Protein AF-A0AB34KDS8-F1 (afdb_monomer)

Mean predicted aligned error: 6.83 Å

pLDDT: mean 85.15, std 15.17, range [40.19, 96.06]

Nearest PDB structures (foldseek):
  8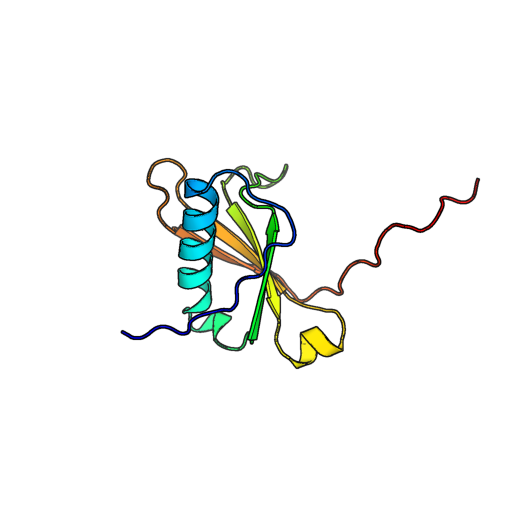ow0-assembly1_P  TM=4.263E-01  e=3.346E-01  Saccharomyces cerevisiae
  8ow1-assembly1_P  TM=4.390E-01  e=9.265E-01  Saccharomyces cerevisiae
  8ow1-assembly1_PP  TM=4.236E-01  e=1.121E+00  Saccharomyces cerevisiae
  5i7n-assembly1_A-2  TM=2.551E-01  e=3.527E+00  Mycobacteroides abscessus

Foldseek 3Di:
DDADQAPEAEPDDDPDPVLVVLVNVLVSVVCRDPVNVQFRHKYFDDRWDADPVGNFTWTWMWTHHPVCVVQQKTWIKTFGADPPVSHTDDMDIGDMDHDDDDPPPPPDD

Radius of gyration: 14.85 Å; Cα contacts (8 Å, |Δi|>4): 175; chains: 1; bounding box: 40×41×33 Å

Sequence (109 aa):
MTGRIPTIKFLQRIRDARRRQLIQNLTREVWNTPDCAHFTDVLVKNPLHTSHSDLRPHITVRMRTDDQISRGSGQTVHIYYDAQSEAYEAFTLYSERNDKPSSDEPKAE

Organism: NCBI:txid1052096

Solvent-accessible surface area (backbone atoms only — not comparable to full-atom values): 6554 Å² total; per-residue (Å²): 133,90,68,73,83,78,69,77,42,66,78,58,90,70,84,52,63,67,62,48,50,50,52,52,50,54,51,47,57,52,49,57,34,79,91,38,58,76,47,73,43,38,37,40,67,42,86,70,47,58,49,100,90,40,78,59,53,23,33,37,32,36,40,19,33,71,68,30,54,77,71,48,32,30,25,44,31,41,39,34,37,43,86,88,78,69,41,77,73,51,71,48,82,47,74,74,43,69,61,76,75,78,88,78,68,77,79,80,129

Structure (mmCIF, N/CA/C/O backbone):
data_AF-A0AB34KDS8-F1
#
_entry.id   AF-A0AB34KDS8-F1
#
loop_
_atom_site.group_PDB
_atom_site.id
_atom_site.type_symbol
_atom_site.label_atom_id
_atom_site.label_alt_id
_atom_site.label_comp_id
_atom_site.label_asym_id
_atom_site.label_entity_id
_atom_site.label_seq_id
_atom_site.pdbx_PDB_ins_code
_atom_site.Cartn_x
_atom_site.Cartn_y
_atom_site.Cartn_z
_atom_site.occupancy
_atom_site.B_iso_or_equiv
_atom_site.auth_seq_id
_atom_site.auth_comp_id
_atom_site.auth_asym_id
_atom_site.auth_atom_id
_atom_site.pdbx_PDB_model_num
ATOM 1 N N . MET A 1 1 ? -10.500 -17.155 6.658 1.00 44.00 1 MET A N 1
ATOM 2 C CA . MET A 1 1 ? -10.114 -16.679 5.314 1.00 44.00 1 MET A CA 1
ATOM 3 C C . MET A 1 1 ? -8.600 -16.593 5.277 1.00 44.00 1 MET A C 1
ATOM 5 O O . MET A 1 1 ? -8.028 -15.841 6.054 1.00 44.00 1 MET A O 1
ATOM 9 N N . THR A 1 2 ? -7.947 -17.432 4.480 1.00 52.28 2 THR A N 1
ATOM 10 C CA . THR A 1 2 ? -6.482 -17.510 4.392 1.00 52.28 2 THR A CA 1
ATOM 11 C C . THR A 1 2 ? -6.015 -16.467 3.378 1.00 52.28 2 THR A C 1
ATOM 13 O O . THR A 1 2 ? -6.018 -16.723 2.178 1.00 52.28 2 THR A O 1
ATOM 16 N N . GLY A 1 3 ? -5.722 -15.250 3.843 1.00 66.94 3 GLY A N 1
ATOM 17 C CA . GLY A 1 3 ? -5.197 -14.182 2.987 1.00 66.94 3 GLY A CA 1
ATOM 18 C C . GLY A 1 3 ? -3.801 -14.516 2.450 1.00 66.94 3 GLY A C 1
ATOM 19 O O . GLY A 1 3 ? -3.048 -15.274 3.065 1.00 66.94 3 GLY A O 1
ATOM 20 N N . ARG A 1 4 ? -3.436 -13.931 1.307 1.00 85.81 4 ARG A N 1
ATOM 21 C CA . ARG A 1 4 ? -2.071 -13.970 0.773 1.00 85.81 4 ARG A CA 1
ATOM 22 C C . ARG A 1 4 ? -1.121 -13.316 1.777 1.00 85.81 4 ARG A C 1
ATOM 24 O O . ARG A 1 4 ? -1.402 -12.235 2.297 1.00 85.81 4 ARG A O 1
ATOM 31 N N . ILE A 1 5 ? 0.032 -13.942 2.012 1.00 81.75 5 ILE A N 1
ATOM 32 C CA . ILE A 1 5 ? 1.081 -13.391 2.878 1.00 81.75 5 ILE A CA 1
ATOM 33 C C . ILE A 1 5 ? 2.118 -12.683 1.992 1.00 81.75 5 ILE A C 1
ATOM 35 O O . ILE A 1 5 ? 2.857 -13.362 1.279 1.00 81.75 5 ILE A O 1
ATOM 39 N N . PRO A 1 6 ? 2.197 -11.339 2.005 1.00 87.19 6 PRO A N 1
ATOM 40 C CA . PRO A 1 6 ? 3.238 -10.621 1.283 1.00 87.19 6 PRO A CA 1
ATOM 41 C C . PRO A 1 6 ? 4.594 -10.767 1.967 1.00 87.19 6 PRO A C 1
ATOM 43 O O . PRO A 1 6 ? 4.699 -10.726 3.197 1.00 87.19 6 PRO A O 1
ATOM 46 N N . THR A 1 7 ? 5.657 -10.791 1.164 1.00 86.88 7 THR A N 1
ATOM 47 C CA . THR A 1 7 ? 7.002 -10.487 1.664 1.00 86.88 7 THR A CA 1
ATOM 48 C C . THR A 1 7 ? 7.159 -8.970 1.734 1.00 86.88 7 THR A C 1
ATOM 50 O O . THR A 1 7 ? 7.389 -8.313 0.723 1.00 86.88 7 THR A O 1
ATOM 53 N N . ILE A 1 8 ? 7.014 -8.404 2.936 1.00 91.19 8 ILE A N 1
ATOM 54 C CA . ILE A 1 8 ? 7.118 -6.957 3.170 1.00 91.19 8 ILE A CA 1
ATOM 55 C C . ILE A 1 8 ? 8.576 -6.574 3.420 1.00 91.19 8 ILE A C 1
ATOM 57 O O . ILE A 1 8 ? 9.144 -6.913 4.463 1.00 91.19 8 ILE A O 1
ATOM 61 N N . LYS A 1 9 ? 9.169 -5.818 2.493 1.00 92.50 9 LYS A N 1
ATOM 62 C CA . LYS A 1 9 ? 10.532 -5.288 2.635 1.00 92.50 9 LYS A CA 1
ATOM 63 C C . LYS A 1 9 ? 10.486 -3.846 3.127 1.00 92.50 9 LYS A C 1
ATOM 65 O O . LYS A 1 9 ? 9.817 -3.000 2.545 1.00 92.50 9 LYS A O 1
ATOM 70 N N . PHE A 1 10 ? 11.221 -3.547 4.190 1.00 89.69 10 PHE A N 1
ATOM 71 C CA . PHE A 1 10 ? 11.355 -2.187 4.710 1.00 89.69 10 PHE A CA 1
ATOM 72 C C . PHE A 1 10 ? 12.622 -1.554 4.144 1.00 89.69 10 PHE A C 1
ATOM 74 O O . PHE A 1 10 ? 13.708 -2.083 4.364 1.00 89.69 10 PHE A O 1
ATOM 81 N N . LEU A 1 11 ? 12.493 -0.424 3.444 1.00 87.81 11 LEU A N 1
ATOM 82 C CA . LEU A 1 11 ? 13.654 0.286 2.888 1.00 87.81 11 LEU A CA 1
ATOM 83 C C . LEU A 1 11 ? 14.406 1.117 3.935 1.00 87.81 11 LEU A C 1
ATOM 85 O O . LEU A 1 11 ? 15.520 1.564 3.691 1.00 87.81 11 LEU A O 1
ATOM 89 N N . GLN A 1 12 ? 13.808 1.310 5.110 1.00 84.19 12 GLN A N 1
ATOM 90 C CA . GLN A 1 12 ? 14.413 2.007 6.237 1.00 84.19 12 GLN A CA 1
ATOM 91 C C . GLN A 1 12 ? 14.195 1.239 7.539 1.00 84.19 12 GLN A C 1
ATOM 93 O O . GLN A 1 12 ? 13.212 0.511 7.707 1.00 84.19 12 GLN A O 1
ATOM 98 N N . ARG A 1 13 ? 15.119 1.406 8.490 1.00 85.06 13 ARG A N 1
ATOM 99 C CA . ARG A 1 13 ? 15.034 0.742 9.792 1.00 85.06 13 ARG A CA 1
ATOM 100 C C . ARG A 1 13 ? 13.968 1.405 10.663 1.00 85.06 13 ARG A C 1
ATOM 102 O O . ARG A 1 13 ? 14.117 2.553 11.065 1.00 85.06 13 ARG A O 1
ATOM 109 N N . ILE A 1 14 ? 12.966 0.629 11.065 1.00 86.81 14 ILE A N 1
ATOM 110 C CA . ILE A 1 14 ? 11.965 1.037 12.058 1.00 86.81 14 ILE A CA 1
ATOM 111 C C . ILE A 1 14 ? 12.359 0.443 13.408 1.00 86.81 14 ILE A C 1
ATOM 113 O O . ILE A 1 14 ? 12.367 -0.777 13.571 1.00 86.81 14 ILE A O 1
ATOM 117 N N . ARG A 1 15 ? 12.745 1.302 14.360 1.00 87.38 15 ARG A N 1
ATOM 118 C CA . ARG A 1 15 ? 13.184 0.877 15.703 1.00 87.38 15 ARG A CA 1
ATOM 119 C C . ARG A 1 15 ? 12.015 0.493 16.609 1.00 87.38 15 ARG A C 1
ATOM 121 O O . ARG A 1 15 ? 12.147 -0.423 17.409 1.00 87.38 15 ARG A O 1
ATOM 128 N N . ASP A 1 16 ? 10.896 1.191 16.468 1.00 89.94 16 ASP A N 1
ATOM 129 C CA . ASP A 1 16 ? 9.686 0.947 17.245 1.00 89.94 16 ASP A CA 1
ATOM 130 C C . ASP A 1 16 ? 8.973 -0.314 16.730 1.00 89.94 16 ASP A C 1
ATOM 132 O O . ASP A 1 16 ? 8.508 -0.371 15.586 1.00 89.94 16 ASP A O 1
ATOM 136 N N . ALA A 1 17 ? 8.915 -1.339 17.583 1.00 90.56 17 ALA A N 1
ATOM 137 C CA . ALA A 1 17 ? 8.313 -2.624 17.255 1.00 90.56 17 ALA A CA 1
ATOM 138 C C . ALA A 1 17 ? 6.797 -2.524 17.031 1.00 90.56 17 ALA A C 1
ATOM 140 O O . ALA A 1 17 ? 6.290 -3.150 16.098 1.00 90.56 17 ALA A O 1
ATOM 141 N N . ARG A 1 18 ? 6.088 -1.701 17.819 1.00 90.69 18 ARG A N 1
ATOM 142 C CA . ARG A 1 18 ? 4.641 -1.488 17.675 1.00 90.69 18 ARG A CA 1
ATOM 143 C C . ARG A 1 18 ? 4.345 -0.841 16.329 1.00 90.69 18 ARG A C 1
ATOM 145 O O . ARG A 1 18 ? 3.523 -1.350 15.574 1.00 90.69 18 ARG A O 1
ATOM 152 N N . ARG A 1 19 ? 5.083 0.215 15.972 1.00 88.44 19 ARG A N 1
ATOM 153 C CA . ARG A 1 19 ? 4.935 0.872 14.660 1.00 88.44 19 ARG A CA 1
ATOM 154 C C . ARG A 1 19 ? 5.237 -0.080 13.513 1.00 88.44 19 ARG A C 1
ATOM 156 O O . ARG A 1 19 ? 4.512 -0.107 12.523 1.00 88.44 19 ARG A O 1
ATOM 163 N N . ARG A 1 20 ? 6.294 -0.887 13.638 1.00 91.56 20 ARG A N 1
ATOM 164 C CA . ARG A 1 20 ? 6.630 -1.894 12.625 1.00 91.56 20 ARG A CA 1
ATOM 165 C C . ARG A 1 20 ? 5.492 -2.899 12.441 1.00 91.56 20 ARG A C 1
ATOM 167 O O . ARG A 1 20 ? 5.155 -3.208 11.301 1.00 91.56 20 ARG A O 1
ATOM 174 N N . GLN A 1 21 ? 4.904 -3.385 13.531 1.00 92.75 21 GLN A N 1
ATOM 175 C CA . GLN A 1 21 ? 3.782 -4.320 13.488 1.00 92.75 21 GLN A CA 1
ATOM 176 C C . GLN A 1 21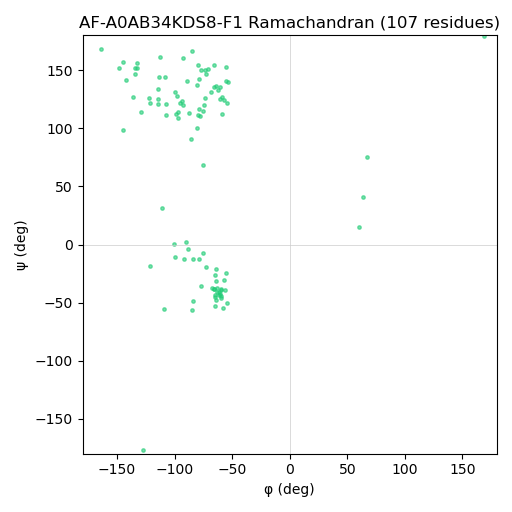 ? 2.532 -3.682 12.874 1.00 92.75 21 GLN A C 1
ATOM 178 O O . GLN A 1 21 ? 1.919 -4.290 11.999 1.00 92.75 21 GLN A O 1
ATOM 183 N N . LEU A 1 22 ? 2.212 -2.441 13.251 1.00 92.06 22 LEU A N 1
ATOM 184 C CA . LEU A 1 22 ? 1.116 -1.675 12.660 1.00 92.06 22 LEU A CA 1
ATOM 185 C C . LEU A 1 22 ? 1.255 -1.586 11.136 1.00 92.06 22 LEU A C 1
ATOM 187 O O . LEU A 1 22 ? 0.338 -1.944 10.402 1.00 92.06 22 LEU A O 1
ATOM 191 N N . ILE A 1 23 ? 2.432 -1.190 10.647 1.00 93.19 23 ILE A N 1
ATOM 192 C CA . ILE A 1 23 ? 2.685 -1.066 9.207 1.00 93.19 23 ILE A CA 1
ATOM 193 C C . ILE A 1 23 ? 2.535 -2.405 8.494 1.00 93.19 23 ILE A C 1
ATOM 195 O O . ILE A 1 23 ? 1.965 -2.460 7.406 1.00 93.19 23 ILE A O 1
ATOM 199 N N . GLN A 1 24 ? 3.026 -3.490 9.096 1.00 93.81 24 GLN A N 1
ATOM 200 C CA . GLN A 1 24 ? 2.843 -4.823 8.532 1.00 93.81 24 GLN A CA 1
ATOM 201 C C . GLN A 1 24 ? 1.365 -5.197 8.435 1.00 93.81 24 GLN A C 1
ATOM 203 O O . GLN A 1 24 ? 0.956 -5.729 7.409 1.00 93.81 24 GLN A O 1
ATOM 208 N N . ASN A 1 25 ? 0.573 -4.915 9.469 1.00 94.00 25 ASN A N 1
ATOM 209 C CA . ASN A 1 25 ? -0.854 -5.224 9.484 1.00 94.00 25 ASN A CA 1
ATOM 210 C C . ASN A 1 25 ? -1.599 -4.421 8.413 1.00 94.00 25 ASN A C 1
ATOM 212 O O . ASN A 1 25 ? -2.213 -5.019 7.538 1.00 94.00 25 ASN A O 1
ATOM 216 N N . LEU A 1 26 ? -1.437 -3.096 8.396 1.00 94.75 26 LEU A N 1
ATOM 217 C CA . LEU A 1 26 ? -2.075 -2.220 7.407 1.00 94.75 26 LEU A CA 1
ATOM 218 C C . LEU A 1 26 ? -1.673 -2.574 5.967 1.00 94.75 26 LEU A C 1
ATOM 220 O O . LEU A 1 26 ? -2.508 -2.598 5.068 1.00 94.75 26 LEU A O 1
ATOM 224 N N . THR A 1 27 ? -0.403 -2.922 5.743 1.00 94.94 27 THR A N 1
ATOM 225 C CA . THR A 1 27 ? 0.064 -3.374 4.423 1.00 94.94 27 THR A CA 1
ATOM 226 C C . THR A 1 27 ? -0.575 -4.705 4.026 1.00 94.94 27 THR A C 1
ATOM 228 O O . THR A 1 27 ? -0.904 -4.886 2.857 1.00 94.94 27 THR A O 1
ATOM 231 N N . ARG A 1 28 ? -0.768 -5.638 4.970 1.00 94.56 28 ARG A N 1
ATOM 232 C CA . ARG A 1 28 ? -1.445 -6.918 4.704 1.00 94.56 28 ARG A CA 1
ATOM 233 C C . ARG A 1 28 ? -2.926 -6.733 4.386 1.00 94.56 28 ARG A C 1
ATOM 235 O O . ARG A 1 28 ? -3.410 -7.452 3.520 1.00 94.56 28 ARG A O 1
ATOM 242 N N . GLU A 1 29 ? -3.617 -5.803 5.042 1.00 93.75 29 GLU A N 1
ATOM 243 C CA . GLU A 1 29 ? -5.018 -5.491 4.722 1.00 93.75 29 GLU A CA 1
ATOM 244 C C . GLU A 1 29 ? -5.143 -5.067 3.256 1.00 93.75 29 GLU A C 1
ATOM 246 O O . GL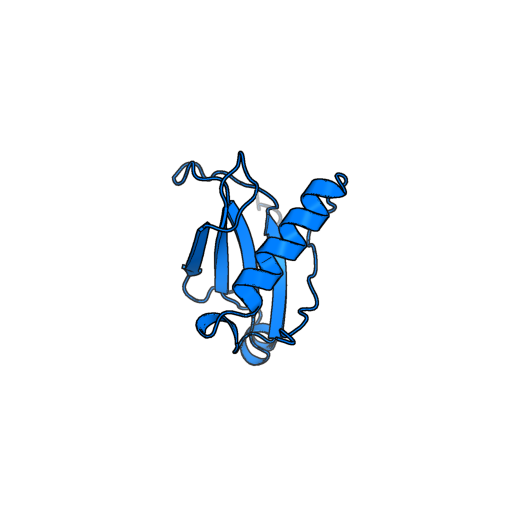U A 1 29 ? -5.835 -5.714 2.472 1.00 93.75 29 GLU A O 1
ATOM 251 N N . VAL A 1 30 ? -4.360 -4.064 2.843 1.00 95.38 30 VAL A N 1
ATOM 252 C CA . VAL A 1 30 ? -4.377 -3.566 1.459 1.00 95.38 30 VAL A CA 1
ATOM 253 C C . VAL A 1 30 ? -3.926 -4.634 0.463 1.00 95.38 30 VAL A C 1
ATOM 255 O O . VAL A 1 30 ? -4.552 -4.806 -0.578 1.00 95.38 30 VAL A O 1
ATOM 258 N N . TRP A 1 31 ? -2.892 -5.410 0.793 1.00 95.50 31 TRP A N 1
ATOM 259 C CA . TRP A 1 31 ? -2.396 -6.503 -0.051 1.00 95.50 31 TRP A CA 1
ATOM 260 C C . TRP A 1 31 ? -3.456 -7.557 -0.394 1.00 95.50 31 TRP A C 1
ATOM 262 O O . TRP A 1 31 ? -3.382 -8.189 -1.447 1.00 95.50 31 TRP A O 1
ATOM 272 N N . ASN A 1 32 ? -4.418 -7.772 0.504 1.00 94.19 32 ASN A N 1
ATOM 273 C CA . ASN A 1 32 ? -5.476 -8.762 0.330 1.00 94.19 32 ASN A CA 1
ATOM 274 C C . ASN A 1 32 ? -6.724 -8.207 -0.368 1.00 94.19 32 ASN A C 1
ATOM 276 O O . ASN A 1 32 ? -7.685 -8.951 -0.567 1.00 94.19 32 ASN A O 1
ATOM 280 N N . THR A 1 33 ? -6.716 -6.936 -0.774 1.00 94.25 33 THR A N 1
ATOM 281 C C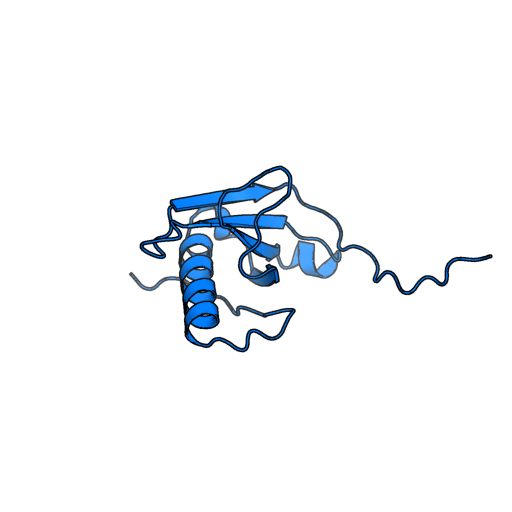A . THR A 1 33 ? -7.798 -6.362 -1.579 1.00 94.25 33 THR A CA 1
ATOM 282 C C . THR A 1 33 ? -7.738 -6.863 -3.029 1.00 94.25 33 THR A C 1
ATOM 284 O O . THR A 1 33 ? -6.646 -7.141 -3.539 1.00 94.25 33 THR A O 1
ATOM 287 N N . PRO A 1 34 ? -8.884 -6.964 -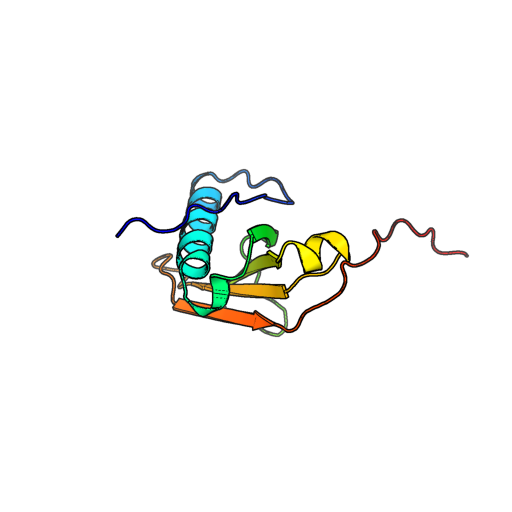3.732 1.00 94.75 34 PRO A N 1
ATOM 288 C CA . PRO A 1 34 ? -8.913 -7.380 -5.136 1.00 94.75 34 PRO A CA 1
ATOM 289 C C . PRO A 1 34 ? -8.042 -6.501 -6.042 1.00 94.75 34 PRO A C 1
ATOM 291 O O . PRO A 1 34 ? -7.324 -7.019 -6.898 1.00 94.75 34 PRO A O 1
ATOM 294 N N . ASP A 1 35 ? -8.035 -5.190 -5.795 1.00 94.12 35 ASP A N 1
ATOM 295 C CA . ASP A 1 35 ? -7.263 -4.220 -6.576 1.00 94.12 35 ASP A CA 1
ATOM 296 C C . ASP A 1 35 ? -5.753 -4.428 -6.447 1.00 94.12 35 ASP A C 1
ATOM 298 O O . ASP A 1 35 ? -5.011 -4.087 -7.359 1.00 94.12 35 ASP A O 1
ATOM 302 N N . CYS A 1 36 ? -5.274 -5.012 -5.345 1.00 94.31 36 CYS A N 1
ATOM 303 C CA . CYS A 1 36 ? -3.854 -5.289 -5.132 1.00 94.31 36 CYS A CA 1
ATOM 304 C C . CYS A 1 36 ? -3.459 -6.748 -5.405 1.00 94.31 36 CYS A C 1
ATOM 306 O O . CYS A 1 36 ? -2.283 -7.100 -5.286 1.00 94.31 36 CYS A O 1
ATOM 308 N N . ALA A 1 37 ? -4.401 -7.605 -5.813 1.00 94.19 37 ALA A N 1
ATOM 309 C CA . ALA A 1 37 ? -4.156 -9.036 -5.994 1.00 94.19 37 ALA A CA 1
ATOM 310 C C . ALA A 1 37 ? -3.135 -9.355 -7.104 1.00 94.19 37 ALA A C 1
ATOM 312 O O . ALA A 1 37 ? -2.539 -10.430 -7.109 1.00 94.19 37 ALA A O 1
ATOM 313 N N . HIS A 1 38 ? -2.902 -8.438 -8.040 1.00 93.88 38 HIS A N 1
ATOM 314 C CA . HIS A 1 38 ? -1.958 -8.635 -9.141 1.00 93.88 38 HIS A CA 1
ATOM 315 C C . HIS A 1 38 ? -0.501 -8.302 -8.774 1.00 93.88 38 HIS A C 1
ATOM 317 O O . HIS A 1 38 ? 0.409 -8.660 -9.519 1.00 93.88 38 HIS A O 1
ATOM 323 N N . PHE A 1 39 ? -0.253 -7.647 -7.637 1.00 95.69 39 PHE A N 1
ATOM 324 C CA . PHE A 1 39 ? 1.106 -7.345 -7.192 1.00 95.69 39 PHE A CA 1
ATOM 325 C C . PHE A 1 39 ? 1.793 -8.576 -6.590 1.00 95.69 39 PHE A C 1
ATOM 327 O O . PHE A 1 39 ? 1.147 -9.447 -6.005 1.00 95.69 39 PHE A O 1
ATOM 334 N N . THR A 1 40 ? 3.116 -8.637 -6.714 1.00 94.88 40 THR A N 1
ATOM 335 C CA . THR A 1 40 ? 3.969 -9.746 -6.251 1.00 94.88 40 THR A CA 1
ATOM 336 C C . THR A 1 40 ? 5.035 -9.295 -5.251 1.00 94.88 40 THR A C 1
ATOM 338 O O . THR A 1 40 ? 5.491 -10.097 -4.438 1.00 94.88 40 THR A O 1
ATOM 341 N N . ASP A 1 41 ? 5.342 -7.997 -5.199 1.00 94.94 41 ASP A N 1
ATOM 342 C CA . ASP A 1 41 ? 6.296 -7.417 -4.253 1.00 94.94 41 ASP A CA 1
ATOM 343 C C . ASP A 1 41 ? 5.751 -6.137 -3.604 1.00 94.94 41 ASP A C 1
ATOM 345 O O . ASP A 1 41 ? 5.009 -5.365 -4.220 1.00 94.94 41 ASP A O 1
ATOM 349 N N . VAL A 1 42 ? 6.135 -5.915 -2.342 1.00 95.44 42 VAL A N 1
ATOM 350 C CA . VAL A 1 42 ? 5.813 -4.693 -1.605 1.00 95.44 42 VAL A CA 1
ATOM 351 C C . VAL A 1 42 ? 7.016 -4.165 -0.823 1.00 95.44 42 VAL A C 1
ATOM 353 O O . VAL A 1 42 ? 7.626 -4.860 -0.003 1.00 95.44 42 VAL A O 1
ATOM 356 N N . LEU A 1 43 ? 7.327 -2.890 -1.052 1.00 94.38 43 LEU A N 1
ATOM 357 C CA . LEU A 1 43 ? 8.367 -2.145 -0.353 1.00 94.38 43 LEU A CA 1
ATOM 358 C C . LEU A 1 43 ? 7.748 -1.022 0.479 1.00 94.38 43 LEU A C 1
ATOM 360 O O . LEU A 1 43 ? 7.076 -0.141 -0.052 1.00 94.38 43 LEU A O 1
ATOM 364 N N . VAL A 1 44 ? 8.033 -0.979 1.774 1.00 92.50 44 VAL A N 1
ATOM 365 C CA . VAL A 1 44 ? 7.671 0.158 2.628 1.00 92.50 44 VAL A CA 1
ATOM 366 C C . VAL A 1 44 ? 8.699 1.264 2.410 1.00 92.50 44 VAL A C 1
ATOM 368 O O . VAL A 1 44 ? 9.864 1.104 2.790 1.00 92.50 44 VAL A O 1
ATOM 371 N N . LYS A 1 45 ? 8.274 2.376 1.792 1.00 85.81 45 LYS A N 1
ATOM 372 C CA . LYS A 1 45 ? 9.151 3.523 1.510 1.00 85.81 45 LYS A CA 1
ATOM 373 C C . LYS A 1 45 ? 9.230 4.455 2.707 1.00 85.81 45 LYS A C 1
ATOM 375 O O . LYS A 1 45 ? 10.327 4.684 3.199 1.00 85.81 45 LYS A O 1
ATOM 380 N N . ASN A 1 46 ? 8.081 4.941 3.180 1.00 81.00 46 ASN A N 1
ATOM 381 C CA . ASN A 1 46 ? 7.989 5.859 4.312 1.00 81.00 46 ASN A CA 1
ATOM 382 C C . ASN A 1 46 ? 6.972 5.351 5.343 1.00 81.00 46 ASN A C 1
ATOM 384 O O . ASN A 1 46 ? 5.775 5.291 5.046 1.00 81.00 46 ASN A O 1
ATOM 388 N N . PRO A 1 47 ? 7.435 4.978 6.547 1.00 71.06 47 PRO A N 1
ATOM 389 C CA . PRO A 1 47 ? 6.570 4.635 7.651 1.00 71.06 47 PRO A CA 1
ATOM 390 C C . PRO A 1 47 ? 6.025 5.923 8.270 1.00 71.06 47 PRO A C 1
ATOM 392 O O . PRO A 1 47 ? 6.775 6.643 8.920 1.00 71.06 47 PRO A O 1
ATOM 395 N N . LEU A 1 48 ? 4.720 6.166 8.107 1.00 68.12 48 LEU A N 1
ATOM 396 C CA . LEU A 1 48 ? 3.966 7.192 8.840 1.00 68.12 48 LEU A CA 1
ATOM 397 C C . LEU A 1 48 ? 4.416 8.617 8.473 1.00 68.12 48 LEU A C 1
ATOM 399 O O . LEU A 1 48 ? 5.132 9.279 9.221 1.00 68.12 48 LEU A O 1
ATOM 403 N N . HIS A 1 49 ? 4.003 9.078 7.294 1.00 67.25 49 HIS A N 1
ATOM 404 C CA . HIS A 1 49 ? 4.273 10.429 6.810 1.00 67.25 49 HIS A CA 1
ATOM 405 C C . HIS A 1 49 ? 2.961 11.214 6.700 1.00 67.25 49 HIS A C 1
ATOM 407 O O . HIS A 1 49 ? 1.927 10.662 6.335 1.00 67.25 49 HIS A O 1
ATOM 413 N N . THR A 1 50 ? 3.010 12.508 6.996 1.00 60.28 50 THR A N 1
ATOM 414 C CA . THR A 1 50 ? 2.002 13.488 6.577 1.00 60.28 50 THR A CA 1
ATOM 415 C C . THR A 1 50 ? 2.656 14.318 5.487 1.00 60.28 50 THR A C 1
ATOM 417 O O . THR A 1 50 ? 3.719 14.897 5.711 1.00 60.28 50 THR A O 1
ATOM 420 N N . SER A 1 51 ? 2.092 14.341 4.283 1.00 61.59 51 SER A N 1
ATOM 421 C CA . SER A 1 51 ? 2.655 15.180 3.225 1.00 61.59 51 SER A CA 1
ATOM 422 C C . SER A 1 51 ? 2.213 16.626 3.423 1.00 61.59 51 SER A C 1
ATOM 424 O O . SER A 1 51 ? 1.158 16.878 3.995 1.00 61.59 51 SER A O 1
ATOM 426 N N . HIS A 1 52 ? 2.985 17.588 2.916 1.00 64.06 52 HIS A N 1
ATOM 427 C CA . HIS A 1 52 ? 2.613 19.009 2.977 1.00 64.06 52 HIS A CA 1
ATOM 428 C C . HIS A 1 52 ? 1.231 19.294 2.356 1.00 64.06 52 HIS A C 1
ATOM 430 O O . HIS A 1 52 ? 0.581 20.266 2.720 1.00 64.06 52 HIS A O 1
ATOM 436 N N . SER A 1 53 ? 0.783 18.439 1.433 1.00 68.38 53 SER A N 1
ATOM 437 C CA . SER A 1 53 ? -0.512 18.513 0.751 1.00 68.38 53 SER A CA 1
ATOM 438 C C . SER A 1 53 ? -1.586 17.583 1.327 1.00 68.38 53 SER A C 1
ATOM 440 O O . SER A 1 53 ? -2.741 17.681 0.931 1.00 68.38 53 SER A O 1
ATOM 442 N N . ASP A 1 54 ? -1.217 16.654 2.209 1.00 69.06 54 ASP A N 1
ATOM 443 C CA . ASP A 1 54 ? -2.116 15.655 2.790 1.00 69.06 54 ASP A CA 1
ATOM 444 C C . ASP A 1 54 ? -1.705 15.400 4.239 1.00 69.06 54 ASP A C 1
ATOM 446 O O . ASP A 1 54 ? -0.755 14.659 4.523 1.00 69.06 54 ASP A O 1
ATOM 450 N N . LEU A 1 55 ? -2.424 16.069 5.140 1.00 80.81 55 LEU A N 1
ATOM 451 C CA . LEU A 1 55 ? -2.213 16.004 6.581 1.00 80.81 55 LEU A CA 1
ATOM 452 C C . LEU A 1 55 ? -2.738 14.701 7.190 1.00 80.81 55 LEU A C 1
ATOM 454 O O . LEU A 1 55 ? -2.508 14.458 8.375 1.00 80.81 55 LEU A O 1
ATOM 458 N N . ARG A 1 56 ? -3.434 13.859 6.414 1.00 84.81 56 ARG A N 1
ATOM 459 C CA . ARG A 1 56 ? -3.902 12.573 6.917 1.00 84.81 56 ARG A CA 1
ATOM 460 C C . ARG A 1 56 ? -2.704 11.654 7.163 1.00 84.81 56 ARG A C 1
ATOM 462 O O . ARG A 1 56 ? -1.867 11.493 6.267 1.00 84.81 56 ARG A O 1
ATOM 469 N N . PRO A 1 57 ? -2.621 11.017 8.341 1.00 87.69 57 PRO A N 1
ATOM 470 C CA . PRO A 1 57 ? -1.623 9.995 8.608 1.00 87.69 57 PRO A CA 1
ATOM 471 C C . PRO A 1 57 ? -1.726 8.866 7.582 1.00 87.69 57 PRO A C 1
ATOM 473 O O . PRO A 1 57 ? -2.787 8.269 7.395 1.00 87.69 57 PRO A O 1
ATOM 476 N N . HIS A 1 58 ? -0.622 8.579 6.897 1.00 90.81 58 HIS A N 1
ATOM 477 C CA . HIS A 1 58 ? -0.575 7.477 5.948 1.00 90.81 58 HIS A CA 1
ATOM 478 C C . HIS A 1 58 ? 0.784 6.787 5.921 1.00 90.81 58 HIS A C 1
ATOM 480 O O . HIS A 1 58 ? 1.831 7.344 6.265 1.00 90.81 58 HIS A O 1
ATOM 486 N N . ILE A 1 59 ? 0.762 5.537 5.475 1.00 92.38 59 ILE A N 1
ATOM 487 C CA . ILE A 1 59 ? 1.955 4.773 5.135 1.00 92.38 59 ILE A CA 1
ATOM 488 C C . ILE A 1 59 ? 2.121 4.828 3.626 1.00 92.38 59 ILE A C 1
ATOM 490 O O . ILE A 1 59 ? 1.186 4.543 2.880 1.00 92.38 59 ILE A O 1
ATOM 494 N N . THR A 1 60 ? 3.329 5.141 3.169 1.00 92.50 60 THR A N 1
ATOM 495 C CA . THR A 1 60 ? 3.665 5.046 1.750 1.00 92.50 60 THR A CA 1
ATOM 496 C C . THR A 1 60 ? 4.357 3.718 1.483 1.00 92.50 60 THR A C 1
ATOM 498 O O . THR A 1 60 ? 5.498 3.494 1.912 1.00 92.50 60 THR A O 1
ATOM 501 N N . VAL A 1 61 ? 3.696 2.857 0.714 1.00 93.56 61 VAL A N 1
ATOM 502 C CA . VAL A 1 61 ? 4.294 1.633 0.180 1.00 93.56 61 VAL A CA 1
ATOM 503 C C . VAL A 1 61 ? 4.421 1.708 -1.338 1.00 93.56 61 VAL A C 1
ATOM 505 O O . VAL A 1 61 ? 3.802 2.529 -2.013 1.00 93.56 61 VAL A O 1
ATOM 508 N N . ARG A 1 62 ? 5.281 0.858 -1.878 1.00 94.50 62 ARG A N 1
ATOM 509 C CA . ARG A 1 62 ? 5.460 0.618 -3.301 1.00 94.50 62 ARG A CA 1
ATOM 510 C C . ARG A 1 62 ? 5.035 -0.810 -3.566 1.00 94.50 62 ARG A C 1
ATOM 512 O O . ARG A 1 62 ? 5.629 -1.707 -2.979 1.00 94.50 62 ARG A O 1
ATOM 519 N N . MET A 1 63 ? 4.050 -1.011 -4.424 1.00 96.06 63 MET A N 1
ATOM 520 C CA . MET A 1 63 ? 3.657 -2.340 -4.880 1.00 96.06 63 MET A CA 1
ATOM 521 C C . MET A 1 63 ? 4.085 -2.532 -6.329 1.00 96.06 63 MET A C 1
ATOM 523 O O . MET A 1 63 ? 4.134 -1.563 -7.096 1.00 96.06 63 MET A O 1
ATOM 527 N N . ARG A 1 64 ? 4.493 -3.757 -6.667 1.00 95.88 64 ARG A N 1
ATOM 528 C CA . ARG A 1 64 ? 5.063 -4.084 -7.977 1.00 95.88 64 ARG A CA 1
ATOM 529 C C . ARG A 1 64 ? 4.610 -5.449 -8.462 1.00 95.88 64 ARG A C 1
ATOM 531 O O . ARG A 1 64 ? 4.489 -6.372 -7.658 1.00 95.88 64 ARG A O 1
ATOM 538 N N . THR A 1 65 ? 4.362 -5.555 -9.759 1.00 95.69 65 THR A N 1
ATOM 539 C CA . THR A 1 65 ? 4.268 -6.828 -10.484 1.00 95.69 65 THR A CA 1
ATOM 540 C C . THR A 1 65 ? 5.661 -7.293 -10.907 1.00 95.69 65 THR A C 1
ATOM 542 O O . THR A 1 65 ? 6.603 -6.499 -10.912 1.00 95.69 65 THR A O 1
ATOM 545 N N . ASP A 1 66 ? 5.801 -8.549 -11.325 1.00 94.44 66 ASP A N 1
ATOM 546 C CA . ASP A 1 66 ? 7.088 -9.072 -11.811 1.00 94.44 66 ASP A CA 1
ATOM 547 C C . ASP A 1 66 ? 7.618 -8.287 -13.023 1.00 94.44 66 ASP A C 1
ATOM 549 O O . ASP A 1 66 ? 8.807 -7.974 -13.106 1.00 94.44 66 ASP A O 1
ATOM 553 N N . ASP A 1 67 ? 6.721 -7.880 -13.923 1.00 95.38 67 ASP A N 1
ATOM 554 C CA . ASP A 1 67 ? 7.059 -7.049 -15.077 1.00 95.38 67 ASP A CA 1
ATOM 555 C C . ASP A 1 67 ? 7.558 -5.655 -14.650 1.00 95.38 67 ASP A C 1
ATOM 557 O O . ASP A 1 67 ? 8.611 -5.203 -15.105 1.00 95.38 67 ASP A O 1
ATOM 56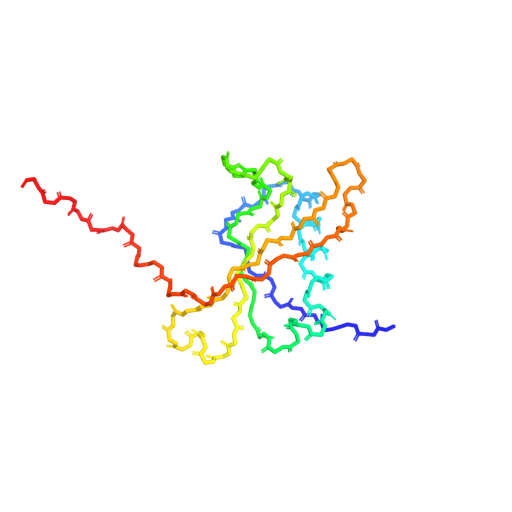1 N N . GLN A 1 68 ? 6.882 -5.008 -13.695 1.00 95.75 68 GLN A N 1
ATOM 562 C CA . GLN A 1 68 ? 7.322 -3.722 -13.141 1.00 95.75 68 GLN A CA 1
ATOM 563 C C . GLN A 1 68 ? 8.676 -3.837 -12.429 1.00 95.75 68 GLN A C 1
ATOM 565 O O . GLN A 1 68 ? 9.516 -2.948 -12.552 1.00 95.75 68 GLN A O 1
ATOM 570 N N . ILE A 1 69 ? 8.932 -4.944 -11.723 1.00 93.44 69 ILE A N 1
ATOM 571 C CA . ILE A 1 69 ? 10.240 -5.204 -11.105 1.00 93.44 69 ILE A CA 1
ATOM 572 C C . ILE A 1 69 ? 11.332 -5.244 -12.177 1.00 93.44 69 ILE A C 1
ATOM 574 O O . ILE A 1 69 ? 12.367 -4.604 -12.000 1.00 93.44 69 ILE A O 1
ATOM 578 N N . SER A 1 70 ? 11.096 -5.941 -13.293 1.00 93.94 70 SER A N 1
ATOM 579 C CA . SER A 1 70 ? 12.080 -6.062 -14.378 1.00 93.94 70 SER A CA 1
ATOM 580 C C . SER A 1 70 ? 12.399 -4.722 -15.054 1.00 93.94 70 SER A C 1
ATOM 582 O O . SER A 1 70 ? 13.533 -4.491 -15.470 1.00 93.94 70 SER A O 1
ATOM 584 N N . ARG A 1 71 ? 11.414 -3.813 -15.107 1.00 94.00 71 ARG A N 1
ATOM 585 C CA . ARG A 1 71 ? 11.535 -2.471 -15.696 1.00 94.00 71 ARG A CA 1
ATOM 586 C C . ARG A 1 71 ? 12.032 -1.410 -14.708 1.00 94.00 71 ARG A C 1
ATOM 588 O O . ARG A 1 71 ? 12.217 -0.262 -15.101 1.00 94.00 71 ARG A O 1
ATOM 595 N N . GLY A 1 72 ? 12.234 -1.763 -13.436 1.00 92.06 72 GLY A N 1
ATOM 596 C CA . GLY A 1 72 ? 12.576 -0.794 -12.392 1.00 92.06 72 GLY A CA 1
ATOM 597 C C . GLY A 1 72 ? 11.460 0.231 -12.165 1.00 92.06 72 GLY A C 1
ATOM 598 O O . GLY A 1 72 ? 11.719 1.426 -12.029 1.00 92.06 72 GLY A O 1
ATOM 599 N N . SER A 1 73 ? 10.205 -0.215 -12.178 1.00 94.38 73 SER A N 1
ATOM 600 C CA . SER A 1 73 ? 9.020 0.616 -11.980 1.00 94.38 73 SER A CA 1
ATOM 601 C C . SER A 1 73 ? 8.112 0.047 -10.884 1.00 94.38 73 SER A C 1
ATOM 603 O O . SER A 1 73 ? 8.441 -0.904 -10.170 1.00 94.38 73 SER A O 1
ATOM 605 N N . GLY A 1 74 ? 6.972 0.695 -10.667 1.00 94.94 74 GLY A N 1
ATOM 606 C CA . GLY A 1 74 ? 5.989 0.263 -9.685 1.00 94.94 74 GLY A CA 1
ATOM 607 C C . GLY A 1 74 ? 4.921 1.303 -9.430 1.00 94.94 74 GLY A C 1
ATOM 608 O O . GLY A 1 74 ? 4.981 2.425 -9.945 1.00 94.94 74 GLY A O 1
ATOM 609 N N . GLN A 1 75 ? 3.986 0.970 -8.550 1.00 95.88 75 GLN A N 1
ATOM 610 C CA . GLN A 1 75 ? 2.907 1.863 -8.147 1.00 95.88 75 GLN A CA 1
ATOM 611 C C . GLN A 1 75 ? 3.039 2.242 -6.682 1.00 95.88 75 GLN A C 1
ATOM 613 O O . GLN A 1 75 ? 3.330 1.420 -5.812 1.00 95.88 75 GLN A O 1
ATOM 618 N N . THR A 1 76 ? 2.891 3.535 -6.412 1.00 94.31 76 THR A N 1
ATOM 619 C CA . THR A 1 76 ? 2.850 4.026 -5.036 1.00 94.31 76 THR A CA 1
ATOM 620 C C . THR A 1 76 ? 1.456 3.798 -4.482 1.00 94.31 76 THR A C 1
ATOM 622 O O . THR A 1 76 ? 0.472 4.085 -5.159 1.00 94.31 76 THR A O 1
ATOM 625 N N . VAL A 1 77 ? 1.385 3.329 -3.243 1.00 94.56 77 VAL A N 1
ATOM 626 C CA . VAL A 1 77 ? 0.140 3.184 -2.501 1.00 94.56 77 VAL A CA 1
ATOM 627 C C . VAL A 1 77 ? 0.251 3.989 -1.220 1.00 94.56 77 VAL A C 1
ATOM 629 O O . VAL A 1 77 ? 1.205 3.822 -0.454 1.00 94.56 77 VAL A O 1
ATOM 632 N N . HIS A 1 78 ? -0.711 4.878 -1.002 1.00 94.62 78 HIS A N 1
ATOM 633 C CA . HIS A 1 78 ? -0.915 5.506 0.297 1.00 94.62 78 HIS A CA 1
ATOM 634 C C . HIS A 1 78 ? -1.951 4.697 1.055 1.00 94.62 78 HIS A C 1
ATOM 636 O O . HIS A 1 78 ? -3.046 4.490 0.546 1.00 94.62 78 HIS A O 1
ATOM 642 N N . ILE A 1 79 ? -1.593 4.231 2.247 1.00 95.25 79 ILE A N 1
ATOM 643 C CA . ILE A 1 79 ? -2.483 3.488 3.137 1.00 95.25 79 ILE A CA 1
ATOM 644 C C . ILE A 1 79 ? -2.850 4.412 4.289 1.00 95.25 79 ILE A C 1
ATOM 646 O O . ILE A 1 79 ? -1.986 4.753 5.100 1.00 95.25 79 ILE A O 1
ATOM 650 N N . TYR A 1 80 ? -4.110 4.822 4.331 1.00 94.12 80 TYR A N 1
ATOM 651 C CA . TYR A 1 80 ? -4.667 5.699 5.349 1.00 94.12 80 TYR A CA 1
ATOM 652 C C . TYR A 1 80 ? -5.204 4.879 6.514 1.00 94.12 80 TYR A C 1
ATOM 654 O O . TYR A 1 80 ? -5.796 3.810 6.332 1.00 94.12 80 TYR A O 1
ATOM 662 N N . TYR A 1 81 ? -4.981 5.390 7.715 1.00 92.94 81 TYR A N 1
ATOM 663 C CA . TYR A 1 81 ? -5.410 4.754 8.947 1.00 92.94 81 TYR A CA 1
ATOM 664 C C . TYR A 1 81 ? -5.738 5.834 9.980 1.00 92.94 81 TYR A C 1
ATOM 666 O O . TYR A 1 81 ? -5.159 6.924 9.957 1.00 92.94 81 TYR A O 1
ATOM 674 N N . ASP A 1 82 ? -6.647 5.523 10.896 1.00 91.06 82 ASP A N 1
ATOM 675 C CA . ASP A 1 82 ? -6.979 6.419 11.995 1.00 91.06 82 ASP A CA 1
ATOM 676 C C . ASP A 1 82 ? -5.844 6.410 13.028 1.00 91.06 82 ASP A C 1
ATOM 678 O O . ASP A 1 82 ? -5.430 5.360 13.522 1.00 91.06 82 ASP A O 1
ATOM 682 N N . ALA A 1 83 ? -5.318 7.583 13.379 1.00 87.19 83 ALA A N 1
ATOM 683 C CA . ALA A 1 83 ? -4.167 7.673 14.276 1.00 87.19 83 ALA A CA 1
ATOM 684 C C . ALA A 1 83 ? -4.492 7.352 15.742 1.00 87.19 83 ALA A C 1
ATOM 686 O O . ALA A 1 83 ? -3.564 7.071 16.501 1.00 87.19 83 ALA A O 1
ATOM 687 N N . GLN A 1 84 ? -5.764 7.407 16.153 1.00 88.25 84 GLN A N 1
ATOM 688 C CA . GLN A 1 84 ? -6.160 7.102 17.531 1.00 88.25 84 GLN A CA 1
ATOM 689 C C . GLN A 1 84 ? -6.350 5.598 17.747 1.00 88.25 84 GLN A C 1
ATOM 691 O O . GLN A 1 84 ? -5.826 5.036 18.707 1.00 88.25 84 GLN A O 1
ATOM 696 N N . SER A 1 85 ? -7.091 4.952 16.850 1.00 91.94 85 SER A N 1
ATOM 697 C CA . SER A 1 85 ? -7.436 3.529 16.904 1.00 91.94 85 SER A CA 1
ATOM 698 C C . SER A 1 85 ? -6.453 2.627 16.161 1.00 91.94 85 SER A C 1
ATOM 700 O O . SER A 1 85 ? -6.506 1.412 16.330 1.00 91.94 85 SER A O 1
ATOM 702 N N . GLU A 1 86 ? -5.562 3.200 15.345 1.00 90.31 86 GLU A N 1
ATOM 703 C CA . GLU A 1 86 ? -4.648 2.477 14.452 1.00 90.31 86 GLU A CA 1
ATOM 704 C C . GLU A 1 86 ? -5.379 1.603 13.403 1.00 90.31 86 GLU A C 1
ATOM 706 O O . GLU A 1 86 ? -4.769 0.743 12.762 1.00 90.31 86 GLU A O 1
ATOM 711 N N . ALA A 1 87 ? -6.684 1.829 13.203 1.00 92.19 87 ALA A N 1
ATOM 712 C CA . ALA A 1 87 ? -7.519 1.069 12.282 1.00 92.19 87 ALA A CA 1
ATOM 713 C C . ALA A 1 87 ? -7.318 1.509 10.826 1.00 92.19 87 ALA A C 1
ATOM 715 O O . ALA A 1 87 ? -7.179 2.695 10.530 1.00 92.19 87 ALA A O 1
ATOM 716 N N . TYR A 1 88 ? -7.338 0.543 9.906 1.00 93.75 88 TYR A N 1
ATOM 717 C CA . TYR A 1 88 ? -7.328 0.803 8.467 1.00 93.75 88 TYR A CA 1
ATOM 718 C C . TYR A 1 88 ? -8.580 1.588 8.038 1.00 93.75 88 TYR A C 1
ATOM 720 O O . TYR A 1 88 ? -9.693 1.209 8.399 1.00 93.75 88 TYR A O 1
ATOM 728 N N . GLU A 1 89 ? -8.399 2.639 7.232 1.00 94.31 89 GLU A N 1
ATOM 729 C CA . GLU A 1 89 ? -9.507 3.440 6.691 1.00 94.31 89 GLU A CA 1
ATOM 730 C C . GLU A 1 89 ? -9.696 3.225 5.188 1.00 94.31 89 GLU A C 1
ATOM 732 O O . GLU A 1 89 ? -10.793 2.927 4.719 1.00 94.31 89 GLU A O 1
ATOM 737 N N . ALA A 1 90 ? -8.630 3.438 4.415 1.00 95.12 90 ALA A N 1
ATOM 738 C CA . ALA A 1 90 ? -8.667 3.441 2.958 1.00 95.12 90 ALA A CA 1
ATOM 739 C C . ALA A 1 90 ? -7.253 3.312 2.379 1.00 95.12 90 ALA A C 1
ATOM 741 O O . ALA A 1 90 ? -6.257 3.525 3.073 1.00 95.12 90 ALA A O 1
ATOM 742 N N . PHE A 1 91 ? -7.149 3.061 1.076 1.00 96.06 91 PHE A N 1
ATOM 743 C CA . PHE A 1 91 ? -5.906 3.258 0.340 1.00 96.06 91 PHE A CA 1
ATOM 744 C C . PHE A 1 91 ? -6.145 4.019 -0.963 1.00 96.06 91 PHE A C 1
ATOM 746 O O . PHE A 1 91 ? -7.237 3.992 -1.525 1.00 96.06 91 PHE A O 1
ATOM 753 N N . THR A 1 92 ? -5.091 4.664 -1.454 1.00 95.38 92 THR A N 1
ATOM 754 C CA . THR A 1 92 ? -5.050 5.266 -2.788 1.00 95.38 92 THR A CA 1
ATOM 755 C C . THR A 1 92 ? -3.900 4.653 -3.566 1.00 95.38 92 THR A C 1
ATOM 757 O O . THR A 1 92 ? -2.741 4.744 -3.149 1.00 95.38 92 THR A O 1
ATOM 760 N N . LEU A 1 93 ? -4.221 4.042 -4.706 1.00 95.38 93 LEU A N 1
ATOM 761 C CA . LEU A 1 93 ? -3.255 3.516 -5.663 1.00 95.38 93 LEU A CA 1
ATOM 762 C C . LEU A 1 93 ? -2.963 4.578 -6.724 1.00 95.38 93 LEU A C 1
ATOM 764 O O . LEU A 1 93 ? -3.855 5.019 -7.444 1.00 95.38 93 LEU A O 1
ATOM 768 N N . TYR A 1 94 ? -1.704 4.985 -6.829 1.00 93.19 94 TYR A N 1
ATOM 769 C CA . TYR A 1 94 ? -1.265 5.948 -7.832 1.00 93.19 94 TYR A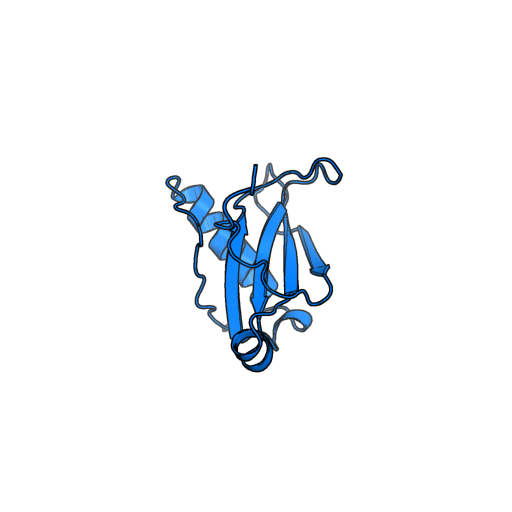 CA 1
ATOM 770 C C . TYR A 1 94 ? -0.775 5.244 -9.099 1.00 93.19 94 TYR A C 1
ATOM 772 O O . TYR A 1 94 ? -0.400 4.066 -9.086 1.00 93.19 94 TYR A O 1
ATOM 780 N N . SER A 1 95 ? -0.740 5.995 -10.201 1.00 93.69 95 SER A N 1
ATOM 781 C CA . SER A 1 95 ? -0.192 5.533 -11.475 1.00 93.69 95 SER A CA 1
ATOM 782 C C . SER A 1 95 ? 1.247 5.036 -11.335 1.00 93.69 95 SER A C 1
ATOM 784 O O . SER A 1 95 ? 2.009 5.484 -10.467 1.00 93.69 95 SER A O 1
ATOM 786 N N . GLU A 1 96 ? 1.617 4.113 -12.222 1.00 93.94 96 GLU A N 1
ATOM 787 C CA . GLU A 1 96 ? 2.977 3.596 -12.308 1.00 93.94 96 GLU A CA 1
ATOM 788 C C . GLU A 1 96 ? 3.978 4.741 -12.494 1.00 93.94 96 GLU A C 1
ATOM 790 O O . GLU A 1 96 ? 3.732 5.723 -13.195 1.00 93.94 96 GLU A O 1
ATOM 795 N N . ARG A 1 97 ? 5.120 4.621 -11.826 1.00 90.69 97 ARG A N 1
ATOM 796 C CA . ARG A 1 97 ? 6.263 5.519 -11.997 1.00 90.69 97 ARG A CA 1
ATOM 797 C C . ARG A 1 97 ? 7.516 4.681 -12.141 1.00 90.69 97 ARG A C 1
ATOM 799 O O . ARG A 1 97 ? 7.584 3.610 -11.545 1.00 90.69 97 ARG A O 1
ATOM 806 N N . ASN A 1 98 ? 8.519 5.191 -12.837 1.00 89.75 98 ASN A N 1
ATOM 807 C CA . ASN A 1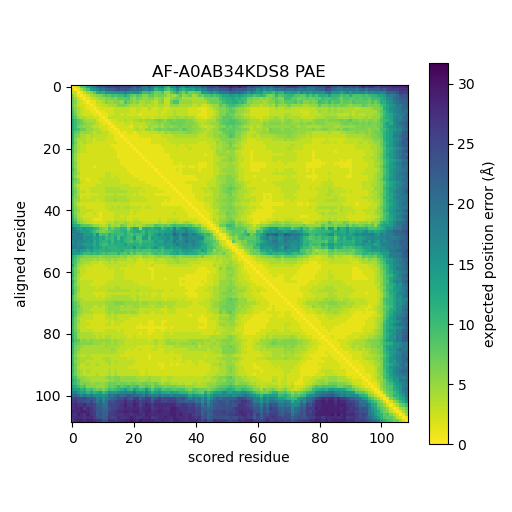 98 ? 9.852 4.603 -12.778 1.00 89.75 98 ASN A CA 1
ATOM 808 C C . ASN A 1 98 ? 10.473 4.884 -11.410 1.00 89.75 98 ASN A C 1
ATOM 810 O O . ASN A 1 98 ? 10.149 5.881 -10.747 1.00 89.75 98 ASN A O 1
ATOM 814 N N . ASP A 1 99 ? 11.340 3.988 -10.967 1.00 81.00 99 ASP A N 1
ATOM 815 C CA . ASP A 1 99 ? 12.160 4.239 -9.801 1.00 81.00 99 ASP A CA 1
ATOM 816 C C . ASP A 1 99 ? 13.091 5.417 -10.111 1.00 81.00 99 ASP A C 1
ATOM 818 O O . ASP A 1 99 ? 13.617 5.559 -11.217 1.00 81.00 99 ASP A O 1
ATOM 822 N N . LYS A 1 100 ? 13.231 6.334 -9.149 1.00 72.31 100 LYS A N 1
ATOM 823 C CA . LYS A 1 100 ? 14.171 7.441 -9.316 1.00 72.31 100 LYS A CA 1
ATOM 824 C C . LYS A 1 100 ? 15.583 6.850 -9.352 1.00 72.31 100 LYS A C 1
ATOM 826 O O . LYS A 1 100 ? 15.872 6.026 -8.477 1.00 72.31 100 LYS A O 1
ATOM 831 N N . PRO A 1 101 ? 16.456 7.278 -10.280 1.00 60.69 101 PRO A N 1
ATOM 832 C CA . PRO A 1 101 ? 17.874 6.987 -10.142 1.00 60.69 101 PRO A CA 1
ATOM 833 C C . PRO A 1 101 ? 18.335 7.479 -8.763 1.00 60.69 101 PRO A C 1
ATOM 835 O O . PRO A 1 101 ? 17.861 8.512 -8.274 1.00 60.69 101 PRO A O 1
ATOM 838 N N . SER A 1 102 ? 19.188 6.698 -8.096 1.00 47.22 102 SER A N 1
ATOM 839 C CA . SER A 1 102 ? 19.823 7.137 -6.853 1.00 47.22 102 SER A CA 1
ATOM 840 C C . SER A 1 102 ? 20.519 8.460 -7.141 1.00 47.22 102 SER A C 1
ATOM 842 O O . SER A 1 102 ? 21.337 8.528 -8.053 1.00 47.22 102 SER A O 1
ATOM 844 N N . SER A 1 103 ? 20.160 9.513 -6.411 1.00 42.62 103 SER A N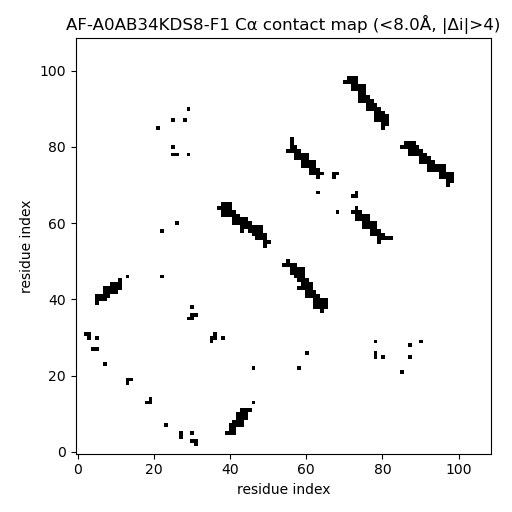 1
ATOM 845 C CA . SER A 1 103 ? 20.773 10.832 -6.554 1.00 42.62 103 SER A CA 1
ATOM 846 C C . SER A 1 103 ? 22.156 10.813 -5.897 1.00 42.62 103 SER A C 1
ATOM 848 O O . SER A 1 103 ? 22.357 11.431 -4.860 1.00 42.62 103 SER A O 1
ATOM 850 N N . ASP A 1 104 ? 23.076 10.066 -6.499 1.00 44.94 104 ASP A N 1
ATOM 851 C CA . ASP A 1 104 ? 24.528 10.137 -6.300 1.00 44.94 104 ASP A CA 1
ATOM 852 C C . ASP A 1 104 ? 25.180 10.700 -7.579 1.00 44.94 104 ASP A C 1
ATOM 854 O O . ASP A 1 104 ? 26.292 10.347 -7.959 1.00 44.94 104 ASP A O 1
ATOM 858 N N . GLU A 1 105 ? 24.460 11.572 -8.295 1.00 46.16 105 GLU A N 1
ATOM 859 C CA . GLU A 1 105 ? 25.089 12.430 -9.292 1.00 46.16 105 GLU A CA 1
ATOM 860 C C . GLU A 1 105 ? 25.758 13.596 -8.548 1.00 46.16 105 GLU A C 1
ATOM 862 O O . GLU A 1 105 ? 25.057 14.370 -7.878 1.00 46.16 105 GLU A O 1
ATOM 867 N N . PRO A 1 106 ? 27.097 13.739 -8.616 1.00 43.34 106 PRO A N 1
ATOM 868 C CA . PRO A 1 106 ? 27.750 14.939 -8.128 1.00 43.34 106 PRO A CA 1
ATOM 869 C C . PRO A 1 106 ? 27.174 16.115 -8.912 1.00 43.34 106 PRO A C 1
ATOM 871 O O . PRO A 1 106 ? 27.142 16.105 -10.143 1.00 43.34 106 PRO A O 1
ATOM 874 N N . LYS A 1 107 ? 26.687 17.132 -8.198 1.00 40.19 107 LYS A N 1
ATOM 875 C CA . LYS A 1 107 ? 26.377 18.412 -8.830 1.00 40.19 107 LYS A CA 1
ATOM 876 C C . LYS A 1 107 ? 27.678 18.915 -9.450 1.00 40.19 107 LYS A C 1
ATOM 878 O O . LYS A 1 107 ? 28.617 19.194 -8.711 1.00 40.19 107 LYS A O 1
ATOM 883 N N . ALA A 1 108 ? 27.741 18.966 -10.776 1.00 48.66 108 ALA A N 1
ATOM 884 C CA . ALA A 1 108 ? 28.796 19.694 -11.458 1.00 48.66 108 ALA A CA 1
ATOM 885 C C . ALA A 1 108 ? 28.695 21.169 -11.035 1.00 48.66 108 ALA A C 1
ATOM 887 O O . ALA A 1 108 ? 27.601 21.742 -11.084 1.00 48.66 108 ALA A O 1
ATOM 888 N N . GLU A 1 109 ? 29.811 21.702 -10.532 1.00 47.94 109 GLU A N 1
ATOM 889 C CA . GLU A 1 109 ? 30.036 23.129 -10.255 1.00 47.94 109 GLU A CA 1
ATOM 890 C C . GLU A 1 109 ? 29.875 23.995 -11.508 1.00 47.94 109 GLU A C 1
ATOM 892 O O . GLU A 1 109 ? 30.267 23.536 -12.608 1.00 47.94 109 GLU A O 1
#

Secondary structure (DSSP, 8-state):
-------EEESS----HHHHHHHHHHHHHHHTSGGGTT--EEEEEEEEEEETTEEEEEEEEEEE-HHHHHHTEEEEEEEEE-TTT--EEEEEEEEEEEPPPPS------